Protein AF-A0A1M6QQ25-F1 (afdb_monomer)

Foldseek 3Di:
DVVVVVVVVVVVVVVVVVVVVVVPPPPPVVPPDDPDPPQQDDDDPDPVCVVVNVVSNVVSVVVVVVVVVVVVVVVVD

Sequence (77 aa):
MRLIILLIALIVIGLLVSNKISNETQPNAESAVGPASSDAPKIPVQPKDVKQFEKDMNAFMENEASEQARRIEQATQ

Secondary structure (DSSP, 8-state):
-HHHHHHHHHHHHHHHHHHHHHT-----TTSSSS---TTSPPPPSSGGGHHHHHHHHHHHHHHHHHHHHHHHHHH--

Radius of gyration: 24.84 Å; Cα contacts (8 Å, |Δi|>4): 12; chains: 1; bounding box: 60×56×38 Å

Mean predicted aligned error: 16.58 Å

Organism: NCBI:txid564117

pLDDT: mean 78.02, std 15.83, range [43.84, 93.31]

Solvent-accessible surface area (backbone atoms only — not comparable to full-atom values): 4722 Å² total; per-residue (Å²): 109,72,67,58,53,52,52,53,50,51,52,54,51,51,51,53,53,52,49,55,60,64,62,53,58,70,80,60,88,75,68,86,55,73,85,64,57,93,78,59,70,71,84,64,91,48,83,85,41,46,70,55,42,54,54,47,45,54,52,44,53,57,49,51,54,54,51,51,51,51,52,50,54,64,74,74,107

Structure (mmCIF, N/CA/C/O backbone):
data_AF-A0A1M6QQ25-F1
#
_entry.id   AF-A0A1M6QQ25-F1
#
loop_
_atom_site.group_PDB
_atom_site.id
_atom_site.type_symbol
_atom_site.label_atom_id
_atom_site.label_alt_id
_atom_site.label_comp_id
_atom_site.label_asym_id
_atom_site.label_entity_id
_atom_site.label_seq_id
_atom_site.pdbx_PDB_ins_code
_atom_site.Cartn_x
_atom_site.Cartn_y
_atom_site.Cartn_z
_atom_site.occupancy
_atom_site.B_iso_or_equiv
_atom_site.auth_seq_id
_atom_site.auth_comp_id
_atom_site.auth_asym_id
_atom_site.auth_atom_id
_atom_site.pdbx_PDB_model_num
ATOM 1 N N . MET A 1 1 ? 37.284 -48.233 4.457 1.00 70.81 1 MET A N 1
ATOM 2 C CA . MET A 1 1 ? 35.844 -47.980 4.714 1.00 70.81 1 MET A CA 1
ATOM 3 C C . MET A 1 1 ? 35.590 -46.692 5.493 1.00 70.81 1 MET A C 1
ATOM 5 O O . MET A 1 1 ? 34.859 -45.859 4.984 1.00 70.81 1 MET A O 1
ATOM 9 N N . ARG A 1 2 ? 36.224 -46.464 6.657 1.00 79.75 2 ARG A N 1
ATOM 10 C CA . ARG A 1 2 ? 36.026 -45.232 7.460 1.00 79.75 2 ARG A CA 1
ATOM 11 C C . ARG A 1 2 ? 36.284 -4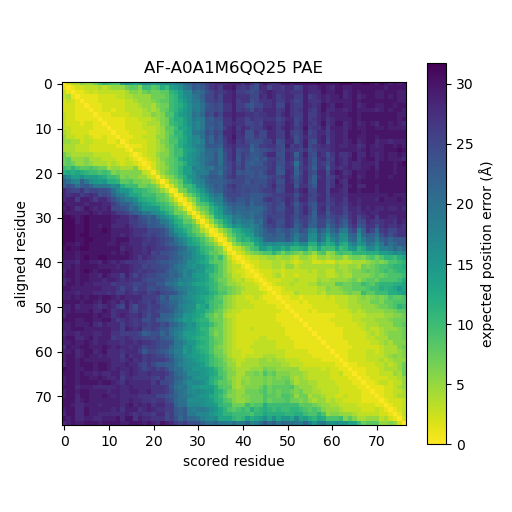3.927 6.686 1.00 79.75 2 ARG A C 1
ATOM 13 O O . ARG A 1 2 ? 35.487 -43.007 6.770 1.00 79.75 2 ARG A O 1
ATOM 20 N N . LEU A 1 3 ? 37.342 -43.888 5.871 1.00 87.56 3 LEU A N 1
ATOM 21 C CA . LEU A 1 3 ? 37.698 -42.719 5.048 1.00 87.56 3 LEU A CA 1
ATOM 22 C C . LEU A 1 3 ? 36.664 -42.410 3.949 1.00 87.56 3 LEU A C 1
ATOM 24 O O . LEU A 1 3 ? 36.359 -41.253 3.692 1.00 87.56 3 LEU A O 1
ATOM 28 N N . ILE A 1 4 ? 36.075 -43.449 3.349 1.00 88.31 4 ILE A N 1
ATOM 29 C CA . ILE A 1 4 ? 35.033 -43.307 2.319 1.00 88.31 4 ILE A CA 1
ATOM 30 C C . ILE A 1 4 ? 33.748 -42.755 2.948 1.00 88.31 4 ILE A C 1
ATOM 32 O O . ILE A 1 4 ? 33.125 -41.860 2.392 1.00 88.31 4 ILE A O 1
ATOM 36 N N . ILE A 1 5 ? 33.395 -43.231 4.146 1.00 88.44 5 ILE A N 1
ATOM 37 C CA . ILE A 1 5 ? 32.235 -42.737 4.902 1.00 88.44 5 ILE A CA 1
ATOM 38 C C . ILE A 1 5 ? 32.4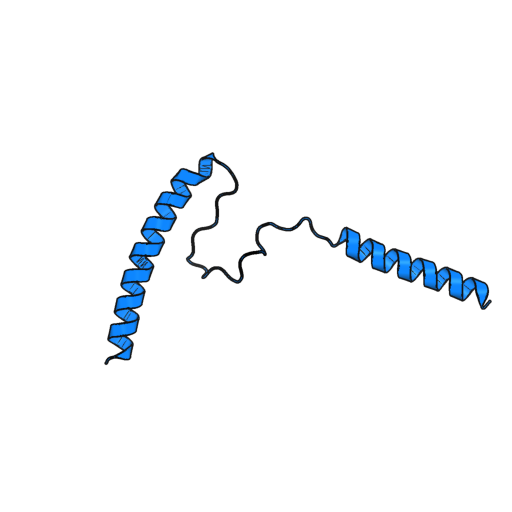10 -41.254 5.263 1.00 88.44 5 ILE A C 1
ATOM 40 O O . ILE A 1 5 ? 31.464 -40.483 5.133 1.00 88.44 5 ILE A O 1
ATOM 44 N N . LEU A 1 6 ? 33.620 -40.834 5.650 1.00 89.06 6 LEU A N 1
ATOM 45 C CA . LEU A 1 6 ? 33.917 -39.425 5.935 1.00 89.06 6 LEU A CA 1
ATOM 46 C C . LEU A 1 6 ? 33.800 -38.533 4.692 1.00 89.06 6 LEU A C 1
ATOM 48 O O . LEU A 1 6 ? 33.254 -37.437 4.781 1.00 89.06 6 LEU A O 1
ATOM 52 N N . LEU A 1 7 ? 34.260 -39.006 3.530 1.00 90.94 7 LEU A N 1
ATOM 53 C CA . LEU A 1 7 ? 34.119 -38.262 2.275 1.00 90.94 7 LEU A CA 1
ATOM 54 C C . LEU A 1 7 ? 32.654 -38.112 1.859 1.00 90.94 7 LEU A C 1
ATOM 56 O O . LEU A 1 7 ? 32.237 -37.023 1.475 1.00 90.94 7 LEU A O 1
ATOM 60 N N . ILE A 1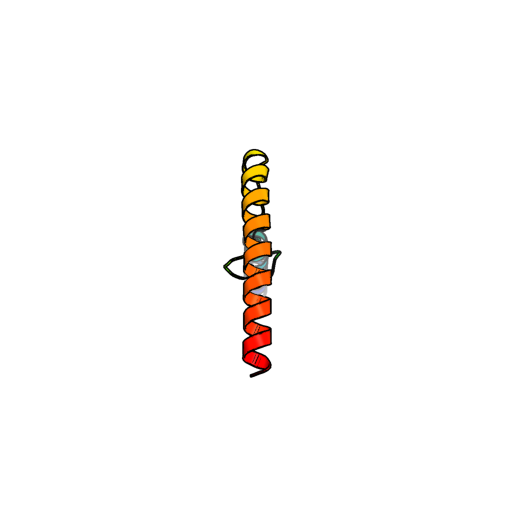 8 ? 31.859 -39.175 1.991 1.00 91.38 8 ILE A N 1
ATOM 61 C CA . ILE A 1 8 ? 30.420 -39.121 1.709 1.00 91.38 8 ILE A CA 1
ATOM 62 C C . ILE A 1 8 ? 29.730 -38.144 2.669 1.00 91.38 8 ILE A C 1
ATOM 64 O O . ILE A 1 8 ? 28.928 -37.325 2.227 1.00 91.38 8 ILE A O 1
ATOM 68 N N . ALA A 1 9 ? 30.080 -38.165 3.958 1.00 91.19 9 ALA A N 1
ATOM 69 C CA . ALA A 1 9 ? 29.536 -37.225 4.935 1.00 91.19 9 ALA A CA 1
ATOM 70 C C . ALA A 1 9 ? 29.852 -35.762 4.572 1.00 91.19 9 ALA A C 1
ATOM 72 O O . ALA A 1 9 ? 28.960 -34.917 4.621 1.00 91.19 9 ALA A O 1
ATOM 73 N N . LEU A 1 10 ? 31.083 -35.464 4.141 1.00 91.88 10 LEU A N 1
ATOM 74 C CA . LEU A 1 10 ? 31.463 -34.119 3.694 1.00 91.88 10 LEU A CA 1
ATOM 75 C C . LEU A 1 10 ? 30.678 -33.666 2.458 1.00 91.88 10 LEU A C 1
ATOM 77 O O . LEU A 1 10 ? 30.239 -32.519 2.409 1.00 91.88 10 LEU A O 1
ATOM 81 N N . ILE A 1 11 ? 30.451 -34.562 1.494 1.00 91.94 11 ILE A N 1
ATOM 82 C CA . ILE A 1 11 ? 29.649 -34.263 0.298 1.00 91.94 11 ILE A CA 1
ATOM 83 C C . ILE A 1 11 ? 28.202 -33.934 0.683 1.00 91.94 11 ILE A C 1
ATOM 85 O O . ILE A 1 11 ? 27.645 -32.953 0.193 1.00 91.94 11 ILE A O 1
ATOM 89 N N . VAL A 1 12 ? 27.603 -34.712 1.588 1.00 91.75 12 VAL A N 1
ATOM 90 C CA . VAL A 1 12 ? 26.229 -34.480 2.060 1.00 91.75 12 VAL A CA 1
ATOM 91 C C . VAL A 1 12 ? 26.115 -33.132 2.776 1.00 91.75 12 VAL A C 1
ATOM 93 O O . VAL A 1 12 ? 25.183 -32.377 2.509 1.00 91.75 12 VAL A O 1
ATOM 96 N N . ILE A 1 13 ? 27.080 -32.791 3.636 1.00 89.88 13 ILE A N 1
ATOM 97 C CA . ILE A 1 13 ? 27.111 -31.493 4.326 1.00 89.88 13 ILE A CA 1
ATOM 98 C C . ILE A 1 13 ? 27.269 -30.350 3.312 1.00 89.88 13 ILE A C 1
ATOM 100 O O . ILE A 1 13 ? 26.533 -29.368 3.386 1.00 89.88 13 ILE A O 1
ATOM 104 N N . GLY A 1 14 ? 28.168 -30.490 2.333 1.00 85.94 14 GLY A N 1
ATOM 105 C CA . GLY A 1 14 ? 28.369 -29.496 1.276 1.00 85.94 14 GLY A CA 1
ATOM 106 C C . GLY A 1 14 ? 27.110 -29.255 0.439 1.00 85.94 14 GLY A C 1
ATOM 107 O O . GLY A 1 14 ? 26.743 -28.105 0.199 1.00 85.94 14 GLY A O 1
ATOM 108 N N . LEU A 1 15 ? 26.396 -30.322 0.067 1.00 85.88 15 LEU A N 1
ATOM 109 C CA . LEU A 1 15 ? 25.122 -30.227 -0.651 1.00 85.88 15 LEU A CA 1
ATOM 110 C C . LEU A 1 15 ? 24.022 -29.583 0.198 1.00 85.88 15 LEU A C 1
ATOM 112 O O . LEU A 1 15 ? 23.277 -28.752 -0.312 1.00 85.88 15 LEU A O 1
ATOM 116 N N . LEU A 1 16 ? 23.929 -29.910 1.489 1.00 83.38 16 LEU A N 1
ATOM 117 C CA . LEU A 1 16 ? 22.945 -29.303 2.392 1.00 83.38 16 LEU A CA 1
ATOM 118 C C . LEU A 1 16 ? 23.180 -27.799 2.576 1.00 83.38 16 LEU A C 1
ATOM 120 O O . LEU A 1 16 ? 22.225 -27.022 2.551 1.00 83.38 16 LEU A O 1
ATOM 124 N N . VAL A 1 17 ? 24.439 -27.381 2.730 1.00 80.75 17 VAL A N 1
ATOM 125 C CA . VAL A 1 17 ? 24.810 -25.963 2.847 1.00 80.75 17 VAL A CA 1
ATOM 126 C C . VAL A 1 17 ? 24.558 -25.230 1.529 1.00 80.75 17 VAL A C 1
ATOM 128 O O . VAL A 1 17 ? 23.952 -24.161 1.532 1.00 80.75 17 VAL A O 1
ATOM 131 N N . SER A 1 18 ? 24.945 -25.825 0.398 1.00 77.81 18 SER A N 1
ATOM 132 C CA . SER A 1 18 ? 24.705 -25.255 -0.932 1.00 77.81 18 SER A CA 1
ATOM 133 C C . SER A 1 18 ? 23.211 -25.132 -1.249 1.00 77.81 18 SER A C 1
ATOM 135 O O . SER A 1 18 ? 22.791 -24.123 -1.815 1.00 77.81 18 SER A O 1
ATOM 137 N N . ASN A 1 19 ? 22.391 -26.090 -0.806 1.00 72.31 19 ASN A N 1
ATOM 138 C CA . ASN A 1 19 ? 20.939 -26.016 -0.931 1.00 72.31 19 ASN A CA 1
ATOM 139 C C . ASN A 1 19 ? 20.342 -24.923 -0.033 1.00 72.31 19 ASN A C 1
ATOM 141 O O . ASN A 1 19 ? 19.403 -24.260 -0.445 1.00 72.31 19 ASN A O 1
ATOM 145 N N . LYS A 1 20 ? 20.896 -24.668 1.163 1.00 68.12 20 LYS A N 1
ATOM 146 C CA . LYS A 1 20 ? 20.471 -23.515 1.979 1.00 68.12 20 LYS A CA 1
ATOM 147 C C . LYS A 1 20 ? 20.846 -22.171 1.353 1.00 68.12 20 LYS A C 1
ATOM 149 O O . LYS A 1 20 ? 20.037 -21.260 1.433 1.00 68.12 20 LYS A O 1
ATOM 154 N N . ILE A 1 21 ? 22.014 -22.068 0.715 1.00 67.06 21 ILE A N 1
ATOM 155 C CA . ILE A 1 21 ? 22.430 -20.860 -0.017 1.00 67.06 21 ILE A CA 1
ATOM 156 C C . ILE A 1 21 ? 21.582 -20.649 -1.280 1.00 67.06 21 ILE A C 1
ATOM 158 O O . ILE A 1 21 ? 21.229 -19.525 -1.598 1.00 67.06 21 ILE A O 1
ATOM 162 N N . SER A 1 22 ? 21.223 -21.720 -1.992 1.00 59.91 22 SER A N 1
ATOM 163 C CA . SER A 1 22 ? 20.411 -21.625 -3.217 1.00 59.91 22 SER A CA 1
ATOM 164 C C . SER A 1 22 ? 18.918 -21.447 -2.914 1.00 59.91 22 SER A C 1
ATOM 166 O O . SER A 1 22 ? 18.190 -20.883 -3.726 1.00 59.91 22 SER A O 1
ATOM 168 N N . ASN A 1 23 ? 18.475 -21.890 -1.730 1.00 55.09 23 ASN A N 1
ATOM 169 C CA . ASN A 1 23 ? 17.164 -21.586 -1.157 1.00 55.09 23 ASN A CA 1
ATOM 170 C C . ASN A 1 23 ? 17.146 -20.285 -0.341 1.00 55.09 23 ASN A C 1
ATOM 172 O O . ASN A 1 23 ? 16.086 -19.964 0.211 1.00 55.09 23 ASN A O 1
ATOM 176 N N . GLU A 1 24 ? 18.214 -19.473 -0.345 1.00 53.16 24 GLU A N 1
ATOM 177 C CA . GLU A 1 24 ? 17.997 -18.024 -0.374 1.00 53.16 24 GLU A CA 1
ATOM 178 C C . GLU A 1 24 ? 17.342 -17.707 -1.719 1.00 53.16 24 GLU A C 1
ATOM 180 O O . GLU A 1 24 ? 17.934 -17.193 -2.665 1.00 53.16 24 GLU A O 1
ATOM 185 N N . THR A 1 25 ? 16.061 -18.079 -1.778 1.00 53.44 25 THR A N 1
ATOM 186 C CA . THR A 1 25 ? 15.016 -17.357 -2.475 1.00 53.44 25 THR A CA 1
ATOM 187 C C . THR A 1 25 ? 15.466 -15.914 -2.438 1.00 53.44 25 THR A C 1
ATOM 189 O O . THR A 1 25 ? 15.618 -15.378 -1.334 1.00 53.44 25 THR A O 1
ATOM 192 N N . GLN A 1 26 ? 15.767 -15.339 -3.614 1.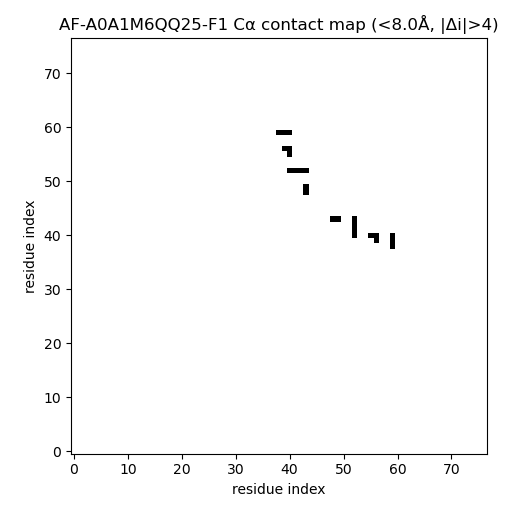00 52.19 26 GLN A N 1
ATOM 193 C CA . GLN A 1 26 ? 15.903 -13.890 -3.788 1.00 52.19 26 GLN A CA 1
ATOM 194 C C . GLN A 1 26 ? 15.000 -13.250 -2.753 1.00 52.19 26 GLN A C 1
ATOM 196 O O . GLN A 1 26 ? 13.847 -13.691 -2.728 1.00 52.19 26 GLN A O 1
ATOM 201 N N . PRO A 1 27 ? 15.477 -12.347 -1.878 1.00 46.47 27 PRO A N 1
ATOM 202 C CA . PRO A 1 27 ? 14.623 -11.805 -0.843 1.00 46.47 27 PRO A CA 1
ATOM 203 C C . PRO A 1 27 ? 13.389 -11.316 -1.573 1.00 46.47 27 PRO A C 1
ATOM 205 O O . PRO A 1 27 ? 13.459 -10.365 -2.355 1.00 46.47 27 PRO A O 1
ATOM 208 N N . ASN A 1 28 ? 12.292 -12.063 -1.428 1.00 48.81 28 ASN A N 1
ATOM 209 C CA . ASN A 1 28 ? 11.037 -11.630 -1.958 1.00 48.81 28 ASN A CA 1
ATOM 210 C C . ASN A 1 28 ? 10.825 -10.404 -1.098 1.00 48.81 28 ASN A C 1
ATOM 212 O O . ASN A 1 28 ? 10.614 -10.518 0.113 1.00 48.81 28 ASN A O 1
ATOM 216 N N . ALA A 1 29 ? 10.997 -9.230 -1.694 1.00 49.19 29 ALA A N 1
ATOM 217 C CA . ALA A 1 29 ? 10.857 -7.950 -1.022 1.00 49.19 29 ALA A CA 1
ATOM 218 C C . ALA A 1 29 ? 9.410 -7.740 -0.513 1.00 49.19 29 ALA A C 1
ATOM 220 O O . ALA A 1 29 ? 9.035 -6.638 -0.141 1.00 49.19 29 ALA A O 1
ATOM 221 N N . GLU A 1 30 ? 8.598 -8.800 -0.488 1.00 48.06 30 GLU A N 1
ATOM 222 C CA . GLU A 1 30 ? 7.291 -8.931 0.134 1.00 48.06 30 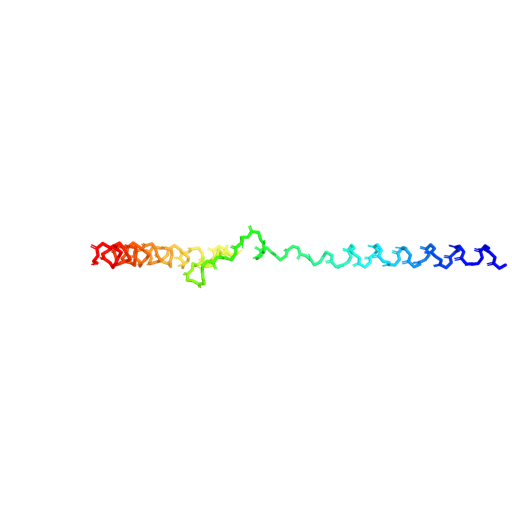GLU A CA 1
ATOM 223 C C . GLU A 1 30 ? 7.320 -9.455 1.581 1.00 48.06 30 GLU A C 1
ATOM 225 O O . GLU A 1 30 ? 6.272 -9.440 2.215 1.00 48.06 30 GLU A O 1
ATOM 230 N N . SER A 1 31 ? 8.449 -9.902 2.155 1.00 46.19 31 SER A N 1
ATOM 231 C CA . SER A 1 31 ? 8.444 -10.495 3.518 1.00 46.19 31 SER A CA 1
ATOM 232 C C . SER A 1 31 ? 9.116 -9.677 4.629 1.00 46.19 31 SER A C 1
ATOM 234 O O . SER A 1 31 ? 9.237 -10.168 5.748 1.00 46.19 31 SER A O 1
ATOM 236 N N . ALA A 1 32 ? 9.498 -8.420 4.383 1.00 44.69 32 ALA A N 1
ATOM 237 C CA . ALA A 1 32 ? 9.996 -7.531 5.445 1.00 44.69 32 ALA A CA 1
ATOM 238 C C . ALA A 1 32 ? 8.884 -6.793 6.220 1.00 44.69 32 ALA A C 1
ATOM 240 O O . ALA A 1 32 ? 9.171 -6.075 7.175 1.00 44.69 32 ALA A O 1
ATOM 241 N N . VAL A 1 33 ? 7.618 -6.972 5.841 1.00 48.00 33 VAL A N 1
ATOM 242 C CA . VAL A 1 33 ? 6.471 -6.390 6.540 1.00 48.00 33 VAL A CA 1
ATOM 243 C C . VAL A 1 33 ? 5.645 -7.565 7.051 1.00 48.00 33 VAL A C 1
ATOM 245 O O . VAL A 1 33 ? 5.050 -8.294 6.260 1.00 48.00 33 VAL A O 1
ATOM 248 N N . GLY A 1 34 ? 5.672 -7.802 8.371 1.00 46.88 34 GLY A N 1
ATOM 249 C CA . GLY A 1 34 ? 4.739 -8.728 9.034 1.00 46.88 34 GLY A CA 1
ATOM 250 C C . GLY A 1 34 ? 3.306 -8.441 8.580 1.00 46.88 34 GLY A C 1
ATOM 251 O O . GLY A 1 34 ? 3.080 -7.320 8.135 1.00 46.88 34 GLY A O 1
ATOM 252 N N . PRO A 1 35 ? 2.383 -9.425 8.646 1.00 43.84 35 PRO A N 1
ATOM 253 C CA . PRO A 1 35 ? 1.150 -9.454 7.858 1.00 43.84 35 PRO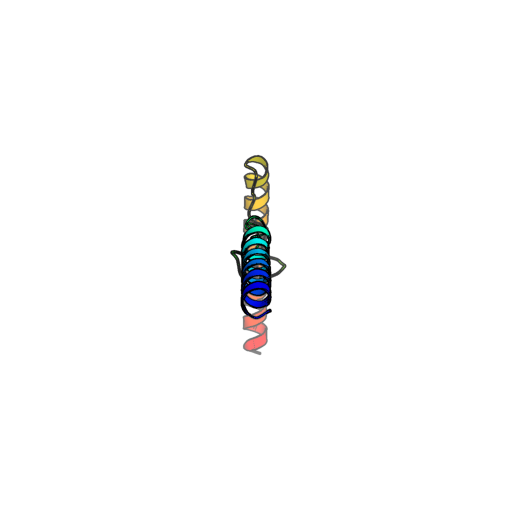 A CA 1
ATOM 254 C C . PRO A 1 35 ? 0.547 -8.061 7.809 1.00 43.84 35 PRO A C 1
ATOM 256 O O . PRO A 1 35 ? -0.033 -7.599 8.792 1.00 43.84 35 PRO A O 1
ATOM 259 N N . ALA A 1 36 ? 0.779 -7.364 6.693 1.00 53.28 36 ALA A N 1
ATOM 260 C CA . ALA A 1 36 ? 0.087 -6.125 6.448 1.00 53.28 36 ALA A CA 1
ATOM 261 C C . ALA A 1 36 ? -1.380 -6.529 6.538 1.00 53.28 36 ALA A C 1
ATOM 263 O O . ALA A 1 36 ? -1.775 -7.511 5.896 1.00 53.28 36 ALA A O 1
ATOM 264 N N . SER A 1 37 ? -2.134 -5.875 7.426 1.00 57.69 37 SER A N 1
ATOM 265 C CA . SER A 1 37 ? -3.588 -6.016 7.498 1.00 57.69 37 SER A CA 1
ATOM 266 C C . SER A 1 37 ? -4.085 -6.147 6.063 1.00 57.69 37 SER A C 1
ATOM 268 O O . SER A 1 37 ? -3.633 -5.367 5.231 1.00 57.69 37 SER A O 1
ATOM 270 N N . SER A 1 38 ? -4.896 -7.154 5.722 1.00 61.22 38 SER A N 1
ATOM 271 C CA . SER A 1 38 ? -5.162 -7.480 4.305 1.00 61.22 38 SER A CA 1
ATOM 272 C C . SER A 1 38 ? -5.734 -6.312 3.489 1.00 61.22 38 SER A C 1
ATOM 274 O O . SER A 1 38 ? -5.736 -6.375 2.265 1.00 61.22 38 SER A O 1
ATOM 276 N N . ASP A 1 39 ? -6.194 -5.264 4.173 1.00 70.56 39 ASP A N 1
ATOM 277 C CA . ASP A 1 39 ? -6.684 -4.003 3.620 1.00 70.56 39 ASP A CA 1
ATOM 278 C C . ASP A 1 39 ? -5.616 -2.917 3.393 1.00 70.56 39 ASP A C 1
ATOM 280 O O . ASP A 1 39 ? -5.900 -1.910 2.750 1.00 70.56 39 ASP A O 1
ATOM 284 N N . ALA A 1 40 ? -4.389 -3.080 3.893 1.00 80.19 40 ALA A N 1
ATOM 285 C CA . ALA A 1 40 ? -3.333 -2.089 3.732 1.00 80.19 40 ALA A CA 1
ATOM 286 C C . ALA A 1 40 ? 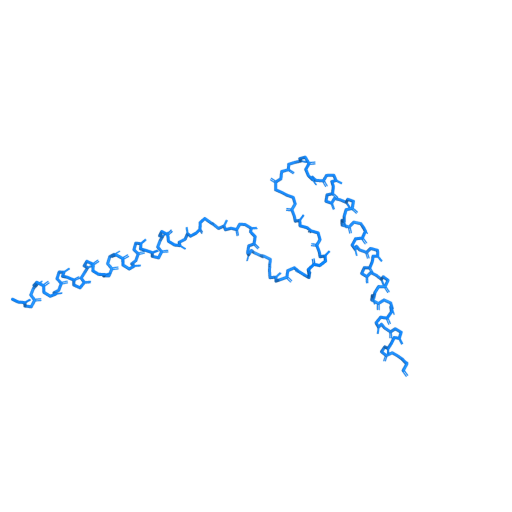-2.807 -2.080 2.280 1.00 80.19 40 ALA A C 1
ATOM 288 O O . ALA A 1 40 ? -2.451 -3.135 1.741 1.00 80.19 40 ALA A O 1
ATOM 289 N N . PRO A 1 41 ? -2.709 -0.903 1.633 1.00 83.75 41 PRO A N 1
ATOM 290 C CA . PRO A 1 41 ? -2.298 -0.815 0.239 1.00 83.75 41 PRO A CA 1
ATOM 291 C C . PRO A 1 41 ? -0.841 -1.250 0.043 1.00 83.75 41 PRO A C 1
ATOM 293 O O . PRO A 1 41 ? 0.057 -0.903 0.814 1.00 83.75 41 PRO A O 1
ATOM 296 N N . LYS A 1 42 ? -0.601 -2.024 -1.021 1.00 85.56 42 LYS A N 1
ATOM 297 C CA . LYS A 1 42 ? 0.713 -2.605 -1.329 1.00 85.56 42 LYS A CA 1
ATOM 298 C C . LYS A 1 42 ? 1.719 -1.517 -1.714 1.00 85.56 42 LYS A C 1
ATOM 300 O O . LYS A 1 42 ? 1.421 -0.656 -2.537 1.00 85.56 42 LYS A O 1
ATOM 305 N N . ILE A 1 43 ? 2.936 -1.608 -1.176 1.00 87.81 43 ILE A N 1
ATOM 306 C CA . ILE A 1 43 ? 4.022 -0.668 -1.482 1.00 87.81 43 ILE A CA 1
ATOM 307 C C . ILE A 1 43 ? 4.398 -0.782 -2.973 1.00 87.81 43 ILE A C 1
ATOM 309 O O . ILE A 1 43 ? 4.700 -1.886 -3.442 1.00 87.81 43 ILE A O 1
ATOM 313 N N . PRO A 1 44 ? 4.397 0.328 -3.733 1.00 87.88 44 PRO A N 1
ATOM 314 C CA . PRO A 1 44 ? 4.705 0.306 -5.153 1.00 87.88 44 PRO A CA 1
ATOM 315 C C . PRO A 1 44 ? 6.195 0.032 -5.371 1.00 87.88 44 PRO A C 1
ATOM 317 O O . PRO A 1 44 ? 7.059 0.652 -4.756 1.00 87.88 44 PRO A O 1
ATOM 320 N N . VAL A 1 45 ? 6.494 -0.880 -6.298 1.00 90.88 45 VAL A N 1
ATOM 321 C CA . VAL A 1 45 ? 7.870 -1.234 -6.698 1.00 90.88 45 VAL A CA 1
ATOM 322 C C . VAL A 1 45 ? 8.296 -0.572 -8.012 1.00 90.88 45 VAL A C 1
ATOM 324 O O . VAL A 1 45 ? 9.466 -0.633 -8.381 1.00 90.88 45 VAL A O 1
ATOM 327 N N . GLN A 1 46 ? 7.367 0.075 -8.727 1.00 89.19 46 GLN A N 1
ATOM 328 C CA . GLN A 1 46 ? 7.649 0.828 -9.952 1.00 89.19 46 GLN A CA 1
ATOM 329 C C . GLN A 1 46 ? 7.208 2.293 -9.797 1.00 89.19 46 GLN A C 1
ATOM 331 O O . GLN A 1 46 ? 6.145 2.555 -9.233 1.00 89.19 46 GLN A O 1
ATOM 336 N N . PRO A 1 47 ? 7.949 3.266 -10.366 1.00 85.62 47 PRO A N 1
ATOM 337 C CA . PRO A 1 47 ? 7.626 4.692 -10.228 1.00 85.62 47 PRO A CA 1
ATOM 338 C C . PRO A 1 47 ? 6.239 5.085 -10.753 1.00 85.62 47 PRO A C 1
ATOM 340 O O . PRO A 1 47 ? 5.621 6.021 -10.254 1.00 85.62 47 PRO A O 1
ATOM 343 N N . LYS A 1 48 ? 5.735 4.365 -11.763 1.00 89.94 48 LYS A N 1
ATOM 344 C CA . LYS A 1 48 ? 4.412 4.606 -12.358 1.00 89.94 48 LYS A CA 1
ATOM 345 C C . LYS A 1 48 ? 3.252 4.313 -11.395 1.00 89.94 48 LYS A C 1
ATOM 347 O O . LYS A 1 48 ? 2.183 4.892 -11.557 1.00 89.94 48 LYS A O 1
ATOM 352 N N . ASP A 1 49 ? 3.479 3.462 -10.394 1.00 90.19 49 ASP A N 1
ATOM 353 C CA . ASP A 1 49 ? 2.445 2.991 -9.467 1.00 90.19 49 ASP A CA 1
ATOM 354 C C . ASP A 1 49 ? 2.336 3.887 -8.215 1.00 90.19 49 ASP A C 1
ATOM 356 O O . ASP A 1 49 ? 1.394 3.757 -7.437 1.00 90.19 49 ASP A O 1
ATOM 360 N N . VAL A 1 50 ? 3.254 4.850 -8.039 1.00 91.88 50 VAL A N 1
ATOM 361 C CA . VAL A 1 50 ? 3.299 5.754 -6.872 1.00 91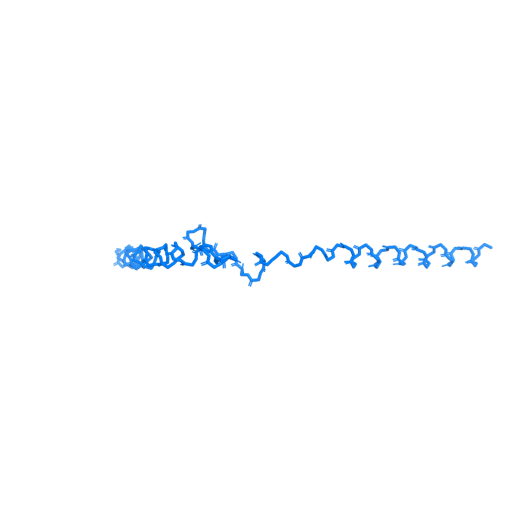.88 50 VAL A CA 1
ATOM 362 C C . VAL A 1 50 ? 2.028 6.594 -6.752 1.00 91.88 50 VAL A C 1
ATOM 364 O O . VAL A 1 50 ? 1.451 6.688 -5.674 1.00 91.88 50 VAL A O 1
ATOM 367 N N . LYS A 1 51 ? 1.533 7.142 -7.867 1.00 91.56 51 LYS A N 1
ATOM 368 C CA . LYS A 1 51 ? 0.302 7.952 -7.867 1.00 91.56 51 LYS A CA 1
ATOM 369 C C . LYS A 1 51 ? -0.932 7.162 -7.437 1.00 91.56 51 LYS A C 1
ATOM 371 O O . LYS A 1 51 ? -1.835 7.717 -6.820 1.00 91.56 51 LYS A O 1
ATOM 376 N N . GLN A 1 52 ? -0.986 5.885 -7.806 1.00 90.06 52 GLN A N 1
ATOM 377 C CA . GLN A 1 52 ? -2.099 5.018 -7.441 1.00 90.06 52 GLN A CA 1
ATOM 378 C C . GLN A 1 52 ? -2.019 4.660 -5.954 1.00 90.06 52 GLN A C 1
ATOM 380 O O . GLN A 1 52 ? -3.002 4.817 -5.237 1.00 90.06 52 GLN A O 1
ATOM 385 N N . PHE A 1 53 ? -0.823 4.318 -5.472 1.00 93.31 53 PHE A N 1
ATOM 386 C CA . PHE A 1 53 ? -0.573 4.065 -4.056 1.00 93.31 53 PHE A CA 1
ATOM 387 C C . PHE A 1 53 ? -0.943 5.250 -3.151 1.00 93.31 53 PHE A C 1
ATOM 389 O O . PHE A 1 53 ? -1.560 5.041 -2.114 1.00 93.31 53 PHE A O 1
ATOM 396 N N . GLU A 1 54 ? -0.623 6.490 -3.537 1.00 91.00 54 GLU A N 1
ATOM 397 C CA . GLU A 1 54 ? -1.011 7.688 -2.770 1.00 91.00 54 GLU A CA 1
ATOM 398 C C . GLU A 1 54 ? -2.531 7.793 -2.589 1.00 91.00 54 GLU A C 1
ATOM 400 O O . GLU A 1 54 ? -3.022 8.076 -1.493 1.00 91.00 54 GLU A O 1
ATOM 405 N N . LYS A 1 55 ? -3.288 7.532 -3.660 1.00 92.94 55 LYS A N 1
ATOM 406 C CA . LYS A 1 55 ? -4.752 7.547 -3.622 1.00 92.94 55 LYS A CA 1
ATOM 407 C C . LYS A 1 55 ? -5.297 6.436 -2.726 1.00 92.94 55 LYS A C 1
ATOM 409 O O . LYS A 1 55 ? -6.188 6.693 -1.917 1.00 92.94 55 LYS A O 1
ATOM 414 N N . ASP A 1 56 ? -4.747 5.235 -2.861 1.00 90.25 56 ASP A N 1
ATOM 415 C CA . ASP A 1 56 ? -5.182 4.064 -2.101 1.00 90.25 56 ASP A CA 1
ATOM 416 C C . ASP A 1 56 ? -4.846 4.212 -0.607 1.00 90.25 56 ASP A C 1
ATOM 418 O O . ASP A 1 56 ? -5.652 3.850 0.246 1.00 90.25 56 ASP A O 1
ATOM 422 N N . MET A 1 57 ? -3.710 4.835 -0.273 1.00 92.12 57 MET A N 1
ATOM 423 C CA . MET A 1 57 ? -3.318 5.140 1.107 1.00 92.12 57 MET A CA 1
ATOM 424 C C . MET A 1 57 ? -4.246 6.160 1.769 1.00 92.12 57 MET A C 1
ATOM 426 O O . MET A 1 57 ? -4.644 5.970 2.917 1.00 92.12 57 MET A O 1
ATOM 430 N N . ASN A 1 58 ? -4.629 7.223 1.057 1.00 92.00 58 ASN A N 1
ATOM 431 C CA . ASN A 1 58 ? -5.583 8.198 1.590 1.00 92.00 58 ASN A CA 1
ATOM 432 C C . ASN A 1 58 ? -6.941 7.554 1.898 1.00 92.00 58 ASN A C 1
ATOM 434 O O . ASN A 1 58 ? -7.488 7.778 2.976 1.00 92.00 58 ASN A O 1
ATOM 438 N N . ALA A 1 59 ? -7.449 6.720 0.987 1.00 90.81 59 ALA A N 1
ATOM 439 C CA . ALA A 1 59 ? -8.702 5.998 1.198 1.00 90.81 59 ALA A CA 1
ATOM 440 C C . ALA A 1 59 ? -8.607 5.007 2.371 1.00 90.81 59 ALA A C 1
ATOM 442 O O . ALA A 1 59 ? -9.527 4.917 3.183 1.00 90.81 59 ALA A O 1
ATOM 443 N N . PHE A 1 60 ? -7.480 4.300 2.492 1.00 91.12 60 PHE A N 1
ATOM 444 C CA . PHE A 1 60 ? -7.225 3.389 3.605 1.00 91.12 60 PHE A CA 1
ATOM 445 C C . PHE A 1 60 ? -7.250 4.114 4.959 1.00 91.12 60 PHE A C 1
ATOM 447 O O . PHE A 1 60 ? -7.930 3.662 5.878 1.00 91.12 60 PHE A O 1
ATOM 454 N N . MET A 1 61 ? -6.580 5.266 5.076 1.00 89.00 61 MET A N 1
ATOM 455 C CA . MET A 1 61 ? -6.569 6.053 6.318 1.00 89.00 61 MET A CA 1
ATOM 456 C C . MET A 1 61 ? -7.963 6.557 6.711 1.00 89.00 61 MET A C 1
ATOM 458 O O . MET A 1 61 ? -8.321 6.521 7.888 1.00 89.00 61 MET A O 1
ATOM 462 N N . GLU A 1 62 ? -8.757 7.015 5.743 1.00 89.94 62 GLU A N 1
A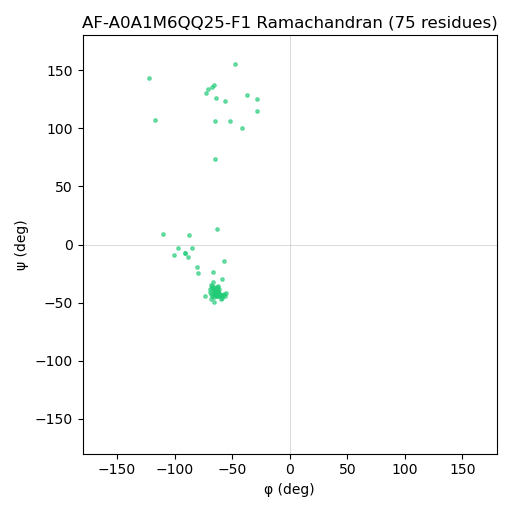TOM 463 C CA . GLU A 1 62 ? -10.122 7.495 5.986 1.00 89.94 62 GLU A CA 1
ATOM 464 C C . GLU A 1 62 ? -11.055 6.364 6.452 1.00 89.94 62 GLU A C 1
ATOM 466 O O . GLU A 1 62 ? -11.851 6.535 7.385 1.00 89.94 62 GLU A O 1
ATOM 471 N N . ASN A 1 63 ? -10.912 5.181 5.850 1.00 88.31 63 ASN A N 1
ATOM 472 C CA . ASN A 1 63 ? -11.676 4.000 6.231 1.00 88.31 63 ASN A CA 1
ATOM 473 C C . ASN A 1 63 ? -11.284 3.487 7.626 1.00 88.31 63 ASN A C 1
ATOM 475 O O . ASN A 1 63 ? -12.160 3.269 8.460 1.00 88.31 63 ASN A O 1
ATOM 479 N N . GLU A 1 64 ? -9.987 3.361 7.919 1.00 88.00 64 GLU A N 1
ATOM 480 C CA . GLU A 1 64 ? -9.503 2.920 9.235 1.00 88.00 64 GLU A CA 1
ATOM 481 C C . GLU A 1 64 ? -9.917 3.881 10.356 1.00 88.00 64 GLU A C 1
ATOM 483 O O . GLU A 1 64 ? -10.313 3.428 11.428 1.00 88.00 64 GLU A O 1
ATOM 488 N N . ALA A 1 65 ? -9.902 5.199 10.117 1.00 86.56 65 ALA A N 1
ATOM 489 C CA . ALA A 1 65 ? -10.378 6.178 11.095 1.00 86.56 65 ALA A CA 1
ATOM 490 C C . ALA A 1 65 ? -11.870 5.981 11.426 1.00 86.56 65 ALA A C 1
ATOM 492 O O . ALA A 1 65 ? -12.272 6.031 12.592 1.00 86.56 65 ALA A O 1
ATOM 493 N N . SER A 1 66 ? -12.683 5.706 10.404 1.00 85.50 66 SER A N 1
ATOM 494 C CA . SER A 1 66 ? -14.118 5.439 10.554 1.00 85.50 66 SER A CA 1
ATOM 495 C C . SER A 1 66 ? -14.384 4.113 11.278 1.00 85.50 66 SER A C 1
ATOM 497 O O . SER A 1 66 ? -15.229 4.039 12.174 1.00 85.50 66 SER A O 1
ATOM 499 N N . GLU A 1 67 ? -13.635 3.066 10.934 1.00 84.38 67 GLU A N 1
ATOM 500 C CA . GLU A 1 67 ? -13.717 1.756 11.582 1.00 84.38 67 GLU A CA 1
ATOM 501 C C . GLU A 1 67 ? -13.244 1.808 13.039 1.00 84.38 67 GLU A C 1
ATOM 503 O O . GLU A 1 67 ? -13.858 1.203 13.918 1.00 84.38 67 GLU A O 1
ATOM 508 N N . GLN A 1 68 ? -12.199 2.581 13.336 1.00 82.88 68 GLN A N 1
ATOM 509 C CA . GLN A 1 68 ? -11.728 2.786 14.701 1.00 82.88 68 GLN A CA 1
ATOM 510 C C . GLN A 1 68 ? -12.782 3.499 15.557 1.00 82.88 68 GLN A C 1
ATOM 512 O O . GLN A 1 68 ? -13.035 3.063 16.681 1.00 82.88 68 GLN A O 1
ATOM 517 N N . ALA A 1 69 ? -13.436 4.540 15.029 1.00 86.06 69 ALA A N 1
ATOM 518 C CA . ALA A 1 69 ? -14.527 5.225 15.722 1.00 86.06 69 ALA A CA 1
ATOM 519 C C . ALA A 1 69 ? -15.679 4.261 16.053 1.00 86.06 69 ALA A C 1
ATOM 521 O O . ALA A 1 69 ? -16.112 4.187 17.203 1.00 86.06 69 ALA A O 1
ATOM 522 N N . ARG A 1 70 ? -16.092 3.429 15.086 1.00 85.81 70 ARG A N 1
ATOM 523 C CA . ARG A 1 70 ? -17.106 2.383 15.300 1.00 85.81 70 ARG A CA 1
ATOM 524 C C . ARG A 1 70 ? -16.713 1.373 16.372 1.00 85.81 70 ARG A C 1
ATOM 526 O O . ARG A 1 70 ? -17.543 1.019 17.206 1.00 85.81 70 ARG A O 1
ATOM 533 N N . ARG A 1 71 ? -15.464 0.899 16.367 1.00 86.94 71 ARG A N 1
ATOM 534 C CA . ARG A 1 71 ? -14.969 -0.055 17.374 1.00 86.94 71 ARG A CA 1
ATOM 535 C C . ARG A 1 71 ? -14.975 0.547 18.777 1.00 86.94 71 ARG A C 1
ATOM 537 O O . ARG A 1 71 ? -15.288 -0.162 19.728 1.00 86.94 71 ARG A O 1
ATOM 544 N N . ILE A 1 72 ? -14.655 1.836 18.906 1.00 86.94 72 ILE A N 1
ATOM 545 C CA . ILE A 1 72 ? -14.721 2.550 20.187 1.00 86.94 72 ILE A CA 1
ATOM 546 C C . ILE A 1 72 ? -16.174 2.654 20.654 1.00 86.94 72 ILE A C 1
ATOM 548 O O . ILE A 1 72 ? -16.461 2.262 21.780 1.00 86.94 72 ILE A O 1
ATOM 552 N N . GLU A 1 73 ? -17.094 3.092 19.789 1.00 84.69 73 GLU A N 1
ATOM 553 C CA . GLU A 1 73 ? -18.525 3.176 20.115 1.00 84.69 73 GLU A CA 1
ATOM 554 C C . GLU A 1 73 ? -19.094 1.827 20.579 1.00 84.69 73 GLU A C 1
ATOM 556 O O . GLU A 1 73 ? -19.782 1.774 21.598 1.00 84.69 73 GLU A O 1
ATOM 561 N N . GLN A 1 74 ? -18.755 0.737 19.882 1.00 83.38 74 GLN A N 1
ATOM 562 C CA . GLN A 1 74 ? -19.166 -0.626 20.239 1.00 83.38 74 GLN A CA 1
ATOM 563 C C . GLN A 1 74 ? -18.553 -1.126 21.552 1.00 83.38 74 GLN A C 1
ATOM 565 O O . GLN A 1 74 ? -19.183 -1.916 22.242 1.00 83.38 74 GLN A O 1
ATOM 570 N N . ALA A 1 75 ? -17.336 -0.699 21.894 1.00 80.56 75 ALA A N 1
ATOM 571 C CA . ALA A 1 75 ? -16.677 -1.085 23.141 1.00 80.56 75 ALA A CA 1
ATOM 572 C C . ALA A 1 75 ? -17.155 -0.267 24.355 1.00 80.56 75 ALA A C 1
ATOM 574 O O . ALA A 1 75 ? -16.935 -0.678 25.493 1.00 80.56 75 ALA A O 1
ATOM 575 N N . THR A 1 76 ? -17.760 0.901 24.120 1.00 78.44 76 THR A N 1
ATOM 576 C CA . THR A 1 76 ? -18.316 1.779 25.166 1.00 78.44 76 THR A CA 1
ATOM 577 C C . THR A 1 76 ? -19.825 1.619 25.390 1.00 78.44 76 THR A C 1
ATOM 579 O O . THR A 1 76 ? -20.365 2.283 26.276 1.00 78.44 76 THR A O 1
ATOM 582 N N . GLN A 1 77 ? -20.492 0.768 24.603 1.00 59.62 77 GLN A N 1
ATOM 583 C CA . GLN A 1 77 ? -21.881 0.328 24.799 1.00 59.62 77 GLN A CA 1
ATOM 584 C C . GLN A 1 77 ? -21.944 -0.956 25.627 1.00 59.62 77 GLN A C 1
ATOM 586 O O . GLN A 1 77 ? -22.908 -1.075 26.416 1.00 59.62 77 GLN A O 1
#